Protein AF-A0A7K0IDZ0-F1 (afdb_monomer_lite)

pLDDT: mean 86.69, std 11.31, range [48.91, 97.19]

Sequence (170 aa):
MIIEALKAFLIGIVEGITEWLPISSTGHMILVDEFVKLQVSDEFLKLFLVVIQLGAIMAVLILYFHKLNPFSPKKTSVQKKSTWRLWGMVAIGCIPAAIIGLLFDDWVNEHFYNKVTVAAMLIVYGVAFIVLERRNRRRLREAEAALAAPRGRHARPPYGAVAAAAEAQR

Organism: NCBI:txid1335613

InterPro domains:
  IPR003824 Undecaprenyl-diphosphatase UppP [PF02673] (8-142)
  IPR003824 Undecaprenyl-diphosphatase UppP [PTHR30622] (3-140)

Structure (mmCIF, N/CA/C/O backbone):
data_AF-A0A7K0IDZ0-F1
#
_entry.id   AF-A0A7K0IDZ0-F1
#
loop_
_atom_site.group_PDB
_atom_site.id
_atom_site.type_symbol
_atom_site.label_atom_id
_atom_site.label_alt_id
_atom_site.label_comp_id
_atom_site.label_asym_id
_atom_site.label_entity_id
_atom_site.label_seq_id
_atom_site.pdbx_PDB_ins_code
_atom_site.Cartn_x
_atom_site.Cartn_y
_atom_site.Cartn_z
_atom_site.occupancy
_atom_site.B_iso_or_equiv
_atom_site.auth_seq_id
_atom_site.auth_comp_id
_atom_site.auth_asym_id
_atom_site.auth_atom_id
_atom_site.pdbx_PDB_model_num
ATOM 1 N N . MET A 1 1 ? -0.419 5.760 29.675 1.00 78.19 1 MET A N 1
ATOM 2 C CA . MET A 1 1 ? 0.554 6.171 28.634 1.00 78.19 1 MET A CA 1
ATOM 3 C C . MET A 1 1 ? 1.270 4.988 27.992 1.00 78.19 1 MET A C 1
ATOM 5 O O . MET A 1 1 ? 1.053 4.779 26.812 1.00 78.19 1 MET A O 1
ATOM 9 N N . ILE A 1 2 ? 2.057 4.182 28.720 1.00 91.56 2 ILE A N 1
ATOM 10 C CA . ILE A 1 2 ? 2.819 3.064 28.110 1.00 91.56 2 ILE A CA 1
ATOM 11 C C . ILE A 1 2 ? 1.905 2.017 27.451 1.00 91.56 2 ILE A C 1
ATOM 13 O O . ILE A 1 2 ? 2.167 1.600 26.331 1.00 91.56 2 ILE A O 1
ATOM 17 N N . ILE A 1 3 ? 0.802 1.638 28.105 1.00 92.19 3 ILE A N 1
ATOM 18 C CA . ILE A 1 3 ? -0.153 0.662 27.552 1.00 92.19 3 ILE A CA 1
ATOM 19 C C . ILE A 1 3 ? -0.773 1.170 26.243 1.00 92.19 3 ILE A C 1
ATOM 21 O O . ILE A 1 3 ? -0.798 0.440 25.261 1.00 92.19 3 ILE A O 1
ATOM 25 N N . GLU A 1 4 ? -1.212 2.430 26.195 1.00 91.81 4 GLU A N 1
ATOM 26 C CA . GLU A 1 4 ? -1.770 3.032 24.974 1.00 91.81 4 GLU A CA 1
ATOM 27 C C . GLU A 1 4 ? -0.727 3.123 23.851 1.00 91.81 4 GLU A C 1
ATOM 29 O O . GLU A 1 4 ? -1.043 2.844 22.699 1.00 91.81 4 GLU A O 1
ATOM 34 N N . ALA A 1 5 ? 0.536 3.416 24.177 1.00 93.19 5 ALA A N 1
ATOM 35 C CA . ALA A 1 5 ? 1.620 3.394 23.198 1.00 93.19 5 ALA A CA 1
ATOM 36 C C . ALA A 1 5 ? 1.863 1.983 22.634 1.00 93.19 5 ALA A C 1
ATOM 38 O O . ALA A 1 5 ? 2.072 1.834 21.433 1.00 93.19 5 ALA A O 1
ATOM 39 N N . LEU A 1 6 ? 1.785 0.941 23.469 1.00 95.50 6 LEU A N 1
ATOM 40 C CA . LEU A 1 6 ? 1.887 -0.451 23.019 1.00 95.50 6 LEU A CA 1
ATOM 41 C C . LEU A 1 6 ? 0.703 -0.857 22.133 1.00 95.50 6 LEU A C 1
ATOM 43 O O . LEU A 1 6 ? 0.911 -1.525 21.123 1.00 95.50 6 LEU A O 1
ATOM 47 N N . LYS A 1 7 ? -0.521 -0.425 22.468 1.00 94.94 7 LYS A N 1
ATOM 48 C CA . LYS A 1 7 ? -1.703 -0.629 21.616 1.00 94.94 7 LYS A CA 1
ATOM 49 C C . LYS A 1 7 ? -1.530 0.055 20.259 1.00 94.94 7 LYS A C 1
ATOM 51 O O . LYS A 1 7 ? -1.712 -0.589 19.233 1.00 94.94 7 LYS A O 1
ATOM 56 N N . ALA A 1 8 ? -1.118 1.323 20.249 1.00 94.94 8 ALA A N 1
ATOM 57 C CA . ALA A 1 8 ? -0.873 2.076 19.021 1.00 94.94 8 ALA A CA 1
ATOM 58 C C . ALA A 1 8 ? 0.242 1.444 18.172 1.00 94.94 8 ALA A C 1
ATOM 60 O O . ALA A 1 8 ? 0.113 1.347 16.954 1.00 94.94 8 ALA A O 1
ATOM 61 N N . PHE A 1 9 ? 1.309 0.956 18.810 1.00 95.50 9 PHE A N 1
ATOM 62 C CA . PHE A 1 9 ? 2.383 0.226 18.140 1.00 95.50 9 PHE A CA 1
ATOM 63 C C . PHE A 1 9 ? 1.888 -1.082 17.510 1.00 95.50 9 PHE A C 1
ATOM 65 O O . PHE A 1 9 ? 2.202 -1.359 16.355 1.00 95.50 9 PHE A O 1
ATOM 72 N N . LEU A 1 10 ? 1.077 -1.860 18.233 1.00 95.81 10 LEU A N 1
ATOM 73 C CA . LEU A 1 10 ? 0.471 -3.084 17.710 1.00 95.81 10 LEU A CA 1
ATOM 74 C C . LEU A 1 10 ? -0.444 -2.791 16.515 1.00 95.81 10 LEU A C 1
ATOM 76 O O . LEU A 1 10 ? -0.313 -3.450 15.488 1.00 95.81 10 LEU A O 1
ATOM 80 N N . ILE A 1 11 ? -1.313 -1.781 16.616 1.00 95.75 11 ILE A N 1
ATOM 81 C CA . ILE A 1 11 ? -2.182 -1.357 15.510 1.00 95.75 11 ILE A CA 1
ATOM 82 C C . ILE A 1 11 ? -1.337 -0.941 14.296 1.00 95.75 11 ILE A C 1
ATOM 84 O O . ILE A 1 11 ? -1.605 -1.383 13.182 1.00 95.75 11 ILE A O 1
ATOM 88 N N . GLY A 1 12 ? -0.256 -0.187 14.518 1.00 95.81 12 GLY A N 1
ATOM 89 C CA . GLY A 1 12 ? 0.692 0.188 13.468 1.00 95.81 12 GLY A CA 1
ATOM 90 C C . GLY A 1 12 ? 1.393 -1.004 12.805 1.00 95.81 12 GLY A C 1
ATOM 91 O O . GLY A 1 12 ? 1.594 -0.988 11.593 1.00 95.81 12 GLY A O 1
ATOM 92 N N . ILE A 1 13 ? 1.734 -2.060 13.557 1.00 95.94 13 ILE A N 1
ATOM 93 C CA . ILE A 1 13 ? 2.273 -3.303 12.978 1.00 95.94 13 ILE A CA 1
ATOM 94 C C . ILE A 1 13 ? 1.224 -3.991 12.109 1.00 95.94 13 ILE A C 1
ATOM 96 O O . ILE A 1 13 ? 1.546 -4.419 11.001 1.00 95.94 13 ILE A O 1
ATOM 100 N N . VAL A 1 14 ? -0.009 -4.125 12.604 1.00 96.00 14 VAL A N 1
ATOM 101 C CA . VAL A 1 14 ? -1.070 -4.795 11.845 1.00 96.00 14 VAL A CA 1
ATOM 102 C C . VAL A 1 14 ? -1.316 -4.050 10.539 1.00 96.00 14 VAL A C 1
ATOM 104 O O . VAL A 1 14 ? -1.307 -4.686 9.490 1.00 96.00 14 VAL A O 1
ATOM 107 N N . GLU A 1 15 ? -1.442 -2.725 10.574 1.00 95.75 15 GLU A N 1
ATOM 108 C CA . GLU A 1 15 ? -1.566 -1.904 9.368 1.00 95.75 15 GLU A CA 1
ATOM 109 C C . GLU A 1 15 ? -0.368 -2.104 8.431 1.00 95.75 15 GLU A C 1
ATOM 111 O O . GLU A 1 15 ? -0.523 -2.488 7.275 1.00 95.75 15 GLU A O 1
ATOM 116 N N . GLY A 1 16 ? 0.851 -1.947 8.955 1.00 94.88 16 GLY A N 1
ATOM 117 C CA . GLY A 1 16 ? 2.077 -2.066 8.173 1.00 94.88 16 GLY A CA 1
ATOM 118 C C . GLY A 1 16 ? 2.266 -3.431 7.507 1.00 94.88 16 GLY A C 1
ATOM 119 O O . GLY A 1 16 ? 2.912 -3.502 6.468 1.00 94.88 16 GLY A O 1
ATOM 120 N N . ILE A 1 17 ? 1.715 -4.513 8.063 1.00 94.75 17 ILE A N 1
ATOM 121 C CA . ILE A 1 17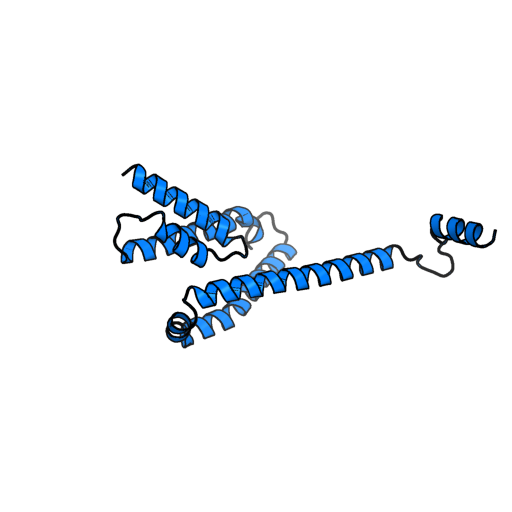 ? 1.729 -5.844 7.437 1.00 94.75 17 ILE A CA 1
ATOM 122 C C . ILE A 1 17 ? 0.570 -5.985 6.446 1.00 94.75 17 ILE A C 1
ATOM 124 O O . ILE A 1 17 ? 0.765 -6.434 5.316 1.00 94.75 17 ILE A O 1
ATOM 128 N N . THR A 1 18 ? -0.642 -5.637 6.870 1.00 94.38 18 THR A N 1
ATOM 129 C CA . THR A 1 18 ? -1.874 -5.929 6.125 1.00 94.38 18 THR A CA 1
ATOM 130 C C . THR A 1 18 ? -2.078 -5.025 4.913 1.00 94.38 18 THR A C 1
ATOM 132 O O . THR A 1 18 ? -2.738 -5.458 3.977 1.00 94.38 18 THR A O 1
ATOM 135 N N . GLU A 1 19 ? -1.468 -3.839 4.874 1.00 94.12 19 GLU A N 1
ATOM 136 C CA . GLU A 1 19 ? -1.555 -2.909 3.737 1.00 94.12 19 GLU A CA 1
ATOM 137 C C . GLU A 1 19 ? -0.844 -3.442 2.480 1.00 94.12 19 GLU A C 1
ATOM 139 O O . GLU A 1 19 ? -1.272 -3.209 1.351 1.00 94.12 19 GLU A O 1
ATOM 144 N N . TRP A 1 20 ? 0.233 -4.216 2.653 1.00 89.94 20 TRP A N 1
ATOM 145 C CA . TRP A 1 20 ? 0.999 -4.776 1.529 1.00 89.94 20 TRP A CA 1
ATOM 146 C C . TRP A 1 20 ? 0.548 -6.173 1.117 1.00 89.94 20 TRP A C 1
ATOM 148 O O . TRP A 1 20 ? 0.917 -6.651 0.039 1.00 89.94 20 TRP A O 1
ATOM 158 N N . LEU A 1 21 ? -0.228 -6.842 1.968 1.00 88.44 21 LEU A N 1
ATOM 159 C CA . LEU A 1 21 ? -0.824 -8.132 1.659 1.00 88.44 21 LEU A CA 1
ATOM 160 C C . LEU A 1 21 ? -2.241 -7.920 1.108 1.00 88.44 21 LEU A C 1
ATOM 162 O O . LEU A 1 21 ? -2.983 -7.079 1.603 1.00 88.44 21 LEU A O 1
ATOM 166 N N . PRO A 1 22 ? -2.686 -8.714 0.122 1.00 84.56 22 PRO A N 1
ATOM 167 C CA . PRO A 1 22 ? -4.029 -8.585 -0.437 1.00 84.56 22 PRO A CA 1
ATOM 168 C C . PRO A 1 22 ? -5.088 -9.230 0.482 1.00 84.56 22 PRO A C 1
ATOM 170 O O . PRO A 1 22 ? -5.797 -10.150 0.079 1.00 84.56 22 PRO A O 1
ATOM 173 N N . ILE A 1 23 ? -5.158 -8.774 1.737 1.00 85.44 23 ILE A N 1
ATOM 174 C CA . ILE A 1 23 ? -6.000 -9.320 2.816 1.00 85.44 23 ILE A CA 1
ATOM 175 C C . ILE A 1 23 ? -6.863 -8.252 3.514 1.00 85.44 23 ILE A C 1
ATOM 177 O O . ILE A 1 23 ? -7.509 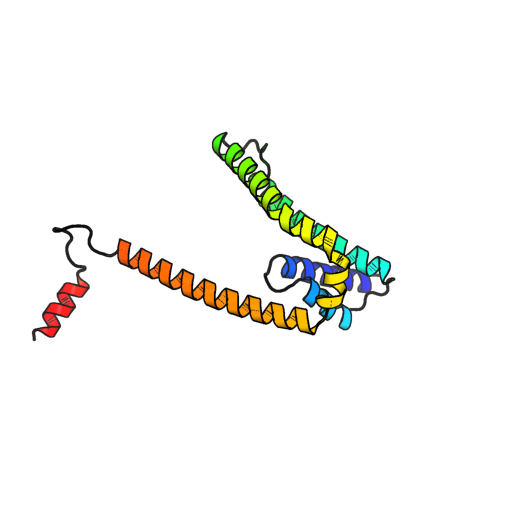-8.562 4.509 1.00 85.44 23 ILE A O 1
ATOM 181 N N . SER A 1 24 ? -6.915 -7.027 2.970 1.00 87.38 24 SER A N 1
ATOM 182 C CA . SER A 1 24 ? -7.656 -5.857 3.481 1.00 87.38 24 SER A CA 1
ATOM 183 C C . SER A 1 24 ? -7.196 -5.367 4.862 1.00 87.38 24 SER A C 1
ATOM 185 O O . SER A 1 24 ? -7.612 -5.894 5.896 1.00 87.38 24 SER A O 1
ATOM 187 N N . SER A 1 25 ? -6.396 -4.298 4.879 1.00 89.88 25 SER A N 1
ATOM 188 C CA . SER A 1 25 ? -6.006 -3.570 6.095 1.00 89.88 25 SER A CA 1
ATOM 189 C C . SER A 1 25 ? -7.219 -3.007 6.839 1.00 89.88 25 SER A C 1
ATOM 191 O O . SER A 1 25 ? -7.384 -3.263 8.030 1.00 89.88 25 SER A O 1
ATOM 193 N N . THR A 1 26 ? -8.161 -2.377 6.130 1.00 86.81 26 THR A N 1
ATOM 194 C CA . THR A 1 26 ? -9.403 -1.828 6.709 1.00 86.81 26 THR A CA 1
ATOM 195 C C . THR A 1 26 ? -10.211 -2.863 7.497 1.00 86.81 26 THR A C 1
ATOM 197 O O . THR A 1 26 ? -10.655 -2.586 8.611 1.00 86.81 26 THR A O 1
ATOM 200 N N . GLY A 1 27 ? -10.383 -4.077 6.958 1.00 84.62 27 GLY A N 1
ATOM 201 C CA . GLY A 1 27 ? -11.092 -5.150 7.658 1.00 84.62 27 GLY A CA 1
ATOM 202 C C . GLY A 1 27 ? -10.376 -5.584 8.940 1.00 84.62 27 GLY A C 1
ATOM 203 O O . GLY A 1 27 ? -11.016 -5.762 9.977 1.00 84.62 27 GLY A O 1
ATOM 204 N N . HIS A 1 28 ? -9.046 -5.693 8.894 1.00 88.94 28 HIS A N 1
ATOM 205 C CA . HIS A 1 28 ? -8.241 -6.012 10.072 1.00 88.94 28 HIS A CA 1
ATOM 206 C C . HIS A 1 28 ? -8.281 -4.892 11.113 1.00 88.94 28 HIS A C 1
ATOM 208 O O . HIS A 1 28 ? -8.361 -5.198 12.297 1.00 88.94 28 HIS A O 1
ATOM 214 N N . MET A 1 29 ? -8.294 -3.621 10.706 1.00 90.31 29 MET A N 1
ATOM 215 C CA . MET A 1 29 ? -8.404 -2.487 11.631 1.00 90.31 29 MET A CA 1
ATOM 216 C C . MET A 1 29 ? -9.735 -2.490 12.380 1.00 90.31 29 MET A C 1
ATOM 218 O O . MET A 1 29 ? -9.743 -2.312 13.595 1.00 90.31 29 MET A O 1
ATOM 222 N N . ILE A 1 30 ? -10.845 -2.783 11.691 1.00 84.62 30 ILE A N 1
ATOM 223 C CA . ILE A 1 30 ? -12.160 -2.938 12.330 1.00 84.62 30 ILE A CA 1
ATOM 224 C C . ILE A 1 30 ? -12.124 -4.073 13.360 1.00 84.62 30 ILE A C 1
ATOM 226 O O . ILE A 1 30 ? -12.615 -3.905 14.469 1.00 84.62 30 ILE A O 1
ATOM 230 N N . LEU A 1 31 ? -11.537 -5.225 13.018 1.00 85.31 31 LEU A N 1
ATOM 231 C CA . LEU A 1 31 ? -11.450 -6.366 13.934 1.00 85.31 31 LEU A CA 1
ATOM 232 C C . LEU A 1 31 ? -10.537 -6.088 15.129 1.00 85.31 31 LEU A C 1
ATOM 234 O O . LEU A 1 31 ? -10.905 -6.396 16.257 1.00 85.31 31 LEU A O 1
ATOM 238 N N . VAL A 1 32 ? -9.354 -5.518 14.898 1.00 90.62 32 VAL A N 1
ATOM 239 C CA . VAL A 1 32 ? -8.400 -5.188 15.963 1.00 90.62 32 VAL A CA 1
ATOM 240 C C . VAL A 1 32 ? -9.000 -4.170 16.919 1.00 90.62 32 VAL A C 1
ATOM 242 O O . VAL A 1 32 ? -8.846 -4.345 18.124 1.00 90.62 32 VAL A O 1
ATOM 245 N N . ASP A 1 33 ? -9.723 -3.169 16.417 1.00 88.00 33 ASP A N 1
ATOM 246 C CA . ASP A 1 33 ? -10.396 -2.190 17.265 1.00 88.00 33 ASP A CA 1
ATOM 247 C C . ASP A 1 33 ? -11.422 -2.846 18.207 1.00 88.00 33 ASP A C 1
ATOM 249 O O . ASP A 1 33 ? -11.517 -2.440 19.359 1.00 88.00 33 ASP A O 1
ATOM 253 N N . GLU A 1 34 ? -12.128 -3.915 17.807 1.00 87.12 34 GLU A N 1
ATOM 254 C CA . GLU A 1 34 ? -13.052 -4.647 18.703 1.00 87.12 34 GLU A CA 1
ATOM 255 C C . GLU A 1 34 ? -12.345 -5.257 19.931 1.00 87.12 34 GLU A C 1
ATOM 257 O O . GLU A 1 34 ? -12.945 -5.343 21.003 1.00 87.12 34 GLU A O 1
ATOM 262 N N . PHE A 1 35 ? -11.069 -5.646 19.812 1.00 89.75 35 PHE A N 1
ATOM 263 C CA . PHE A 1 35 ? -10.297 -6.270 20.900 1.00 89.75 35 PHE A CA 1
ATOM 264 C C . PHE A 1 35 ? -9.338 -5.304 21.609 1.00 89.75 35 PHE A C 1
ATOM 266 O O . PHE A 1 35 ? -9.052 -5.460 22.797 1.00 89.75 35 PHE A O 1
ATOM 273 N N . VAL A 1 36 ? -8.816 -4.315 20.887 1.00 91.06 36 VAL A N 1
ATOM 274 C CA . VAL A 1 36 ? -7.767 -3.393 21.328 1.00 91.06 36 VAL A CA 1
ATOM 275 C C . VAL A 1 36 ? -8.280 -1.963 21.199 1.00 91.06 36 VAL A C 1
ATOM 277 O O . VAL A 1 36 ? -7.902 -1.218 20.300 1.00 91.06 36 VAL A O 1
ATOM 280 N N . LYS A 1 37 ? -9.132 -1.562 22.146 1.00 90.19 37 LYS A N 1
ATOM 281 C CA . LYS A 1 37 ? -9.691 -0.206 22.192 1.00 90.19 37 LYS A CA 1
ATOM 282 C C . LYS A 1 37 ? -8.644 0.800 22.670 1.00 90.19 37 LYS A C 1
ATOM 284 O O . LYS A 1 37 ? -8.112 0.677 23.786 1.00 90.19 37 LYS A O 1
ATOM 289 N N . LEU A 1 38 ? -8.367 1.799 21.838 1.00 90.06 38 LEU A N 1
ATOM 290 C CA . LEU A 1 38 ? -7.625 2.997 22.229 1.00 90.06 38 LEU A CA 1
ATOM 291 C C . LEU A 1 38 ? -8.558 3.943 22.992 1.00 90.06 38 LEU A C 1
ATOM 293 O O . LEU A 1 38 ? -9.692 4.168 22.580 1.00 90.06 38 LEU A O 1
ATOM 297 N N . GLN A 1 39 ? -8.090 4.507 24.105 1.00 90.00 39 GLN A N 1
ATOM 298 C CA . GLN A 1 39 ? -8.878 5.471 24.888 1.00 90.00 39 GLN A CA 1
ATOM 299 C C . GLN A 1 39 ? -8.732 6.888 24.320 1.00 90.00 39 GLN A C 1
ATOM 301 O O . GLN A 1 39 ? -8.106 7.759 24.923 1.00 90.00 39 GLN A O 1
ATOM 306 N N . VAL A 1 40 ? -9.278 7.097 23.125 1.00 90.56 40 VAL A N 1
ATOM 307 C CA . VAL A 1 40 ? -9.204 8.344 22.350 1.00 90.56 40 VAL A CA 1
ATOM 308 C C . VAL A 1 40 ? -10.580 8.689 21.778 1.00 90.56 40 VAL A C 1
ATOM 310 O O . VAL A 1 40 ? -11.485 7.861 21.808 1.00 90.56 40 VAL A O 1
ATOM 313 N N . SER A 1 41 ? -10.759 9.909 21.269 1.00 93.81 41 SER A N 1
ATOM 314 C CA . SER A 1 41 ? -11.991 10.259 20.556 1.00 93.81 41 SER A CA 1
ATOM 315 C C . SER A 1 41 ? -12.083 9.525 19.216 1.00 93.81 41 SER A C 1
ATOM 317 O O . SER A 1 41 ? -11.063 9.240 18.585 1.00 93.81 41 SER A O 1
ATOM 319 N N . ASP A 1 42 ? -13.304 9.284 18.739 1.00 90.12 42 ASP A N 1
ATOM 320 C CA . ASP A 1 42 ? -13.540 8.641 17.438 1.00 90.12 42 ASP A CA 1
ATOM 321 C C . ASP A 1 42 ? -12.904 9.424 16.280 1.00 90.12 42 ASP A C 1
ATOM 323 O O . ASP A 1 42 ? -12.384 8.845 15.327 1.00 90.12 42 ASP A O 1
ATOM 327 N N . GLU A 1 43 ? -12.906 10.755 16.369 1.00 93.25 43 GLU A N 1
ATOM 328 C CA . GLU A 1 43 ? -12.250 11.639 15.400 1.00 93.25 43 GLU A CA 1
ATOM 329 C C . GLU A 1 43 ? -10.734 11.427 15.381 1.00 93.25 43 GLU A C 1
ATOM 331 O O . GLU A 1 43 ? -10.132 11.309 14.311 1.00 93.25 43 GLU A O 1
ATOM 336 N N . PHE A 1 44 ? -10.117 11.320 16.562 1.00 93.69 44 PHE A N 1
ATOM 337 C CA . PHE A 1 44 ? -8.691 11.047 16.671 1.00 93.69 44 PHE A CA 1
ATOM 338 C C . PHE A 1 44 ? -8.355 9.644 16.168 1.00 93.69 44 PHE A C 1
ATOM 340 O O . PHE A 1 44 ? -7.357 9.482 15.472 1.00 93.69 44 PHE A O 1
ATOM 347 N N . LEU A 1 45 ? -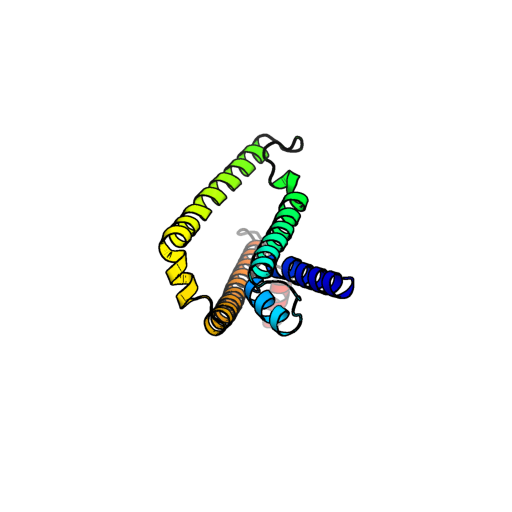9.184 8.640 16.469 1.00 91.88 45 LEU A N 1
ATOM 348 C CA . LEU A 1 45 ? -8.989 7.275 15.982 1.00 91.88 45 LEU A CA 1
ATOM 349 C C . LEU A 1 45 ? -9.028 7.220 14.449 1.00 91.88 45 LEU A C 1
ATOM 351 O O . LEU A 1 45 ? -8.127 6.651 13.838 1.00 91.88 45 LEU A O 1
ATOM 355 N N . LYS A 1 46 ? -10.018 7.864 13.818 1.00 90.75 46 LYS A N 1
ATOM 356 C CA . LYS A 1 46 ? -10.110 7.955 12.351 1.00 90.75 46 LYS A CA 1
ATOM 357 C C . LYS A 1 46 ? -8.870 8.611 11.747 1.00 90.75 46 LYS A C 1
ATOM 359 O O . LYS A 1 46 ? -8.297 8.076 10.802 1.00 90.75 46 LYS A O 1
ATOM 364 N N . LEU A 1 47 ? -8.422 9.733 12.316 1.00 94.56 47 LEU A N 1
ATOM 365 C CA . LEU A 1 47 ? -7.194 10.399 11.878 1.00 94.56 47 LEU A CA 1
ATOM 366 C C . LEU A 1 47 ? -5.968 9.494 12.059 1.00 94.56 47 LEU A C 1
ATOM 368 O O . LEU A 1 47 ? -5.144 9.387 11.155 1.00 94.56 47 LEU A O 1
ATOM 372 N N . PHE A 1 48 ? -5.854 8.831 13.209 1.00 94.19 48 PHE A N 1
ATOM 373 C CA . PHE A 1 48 ? -4.756 7.925 13.522 1.00 94.19 48 PHE A CA 1
ATOM 374 C C . PHE A 1 48 ? -4.647 6.795 12.494 1.00 94.19 48 PHE A C 1
ATOM 376 O O . PHE A 1 48 ? -3.553 6.578 11.976 1.00 94.19 48 PHE A O 1
ATOM 383 N N . LEU A 1 49 ? -5.764 6.146 12.143 1.00 93.19 49 LEU A N 1
ATOM 384 C CA . LEU A 1 49 ? -5.811 5.082 11.133 1.00 93.19 49 LEU A CA 1
ATOM 385 C C . LEU A 1 49 ? -5.338 5.565 9.749 1.00 93.19 49 LEU A C 1
ATOM 387 O O . LEU A 1 49 ? -4.581 4.871 9.074 1.00 93.19 49 LEU A O 1
ATOM 391 N N . VAL A 1 50 ? -5.701 6.787 9.351 1.00 93.50 50 VAL A N 1
ATOM 392 C CA . VAL A 1 50 ? -5.204 7.393 8.102 1.00 93.50 50 VAL A CA 1
ATOM 393 C C . VAL A 1 50 ? -3.702 7.700 8.185 1.00 93.50 50 VAL A C 1
ATOM 395 O O . VAL A 1 50 ? -2.959 7.486 7.229 1.00 93.50 50 VAL A O 1
ATOM 398 N N . VAL A 1 51 ? -3.210 8.176 9.331 1.00 96.00 51 VAL A N 1
ATOM 399 C CA . VAL A 1 51 ? -1.790 8.525 9.516 1.00 96.00 51 VAL A CA 1
ATOM 400 C C . VAL A 1 51 ? -0.883 7.292 9.475 1.00 96.00 51 VAL A C 1
ATOM 402 O O . VAL A 1 51 ? 0.190 7.343 8.871 1.00 96.00 51 VAL A O 1
ATOM 405 N N . ILE A 1 52 ? -1.287 6.172 10.076 1.00 95.31 52 ILE A N 1
ATOM 406 C CA . ILE A 1 52 ? -0.483 4.941 10.035 1.00 95.31 52 ILE A CA 1
ATOM 407 C C . ILE A 1 52 ? -0.406 4.341 8.619 1.00 95.31 52 ILE A C 1
ATOM 409 O O . ILE A 1 52 ? 0.659 3.849 8.241 1.00 95.31 52 ILE A O 1
ATOM 413 N N . GLN A 1 53 ? -1.452 4.492 7.796 1.00 95.56 53 GLN A N 1
ATOM 414 C CA . GLN A 1 53 ? -1.421 4.158 6.362 1.00 95.56 53 GLN A CA 1
ATOM 415 C C . GLN A 1 53 ? -0.389 4.991 5.597 1.00 95.56 53 GLN A C 1
ATOM 417 O O . GLN A 1 53 ? 0.388 4.455 4.804 1.00 95.56 53 GLN A O 1
ATOM 422 N N . LEU A 1 54 ? -0.301 6.298 5.875 1.00 96.25 54 LEU A N 1
ATOM 423 C CA . LEU A 1 54 ? 0.764 7.137 5.309 1.00 96.25 54 LEU A CA 1
ATOM 424 C C . LEU A 1 54 ? 2.155 6.619 5.704 1.00 96.25 54 LEU A C 1
ATOM 426 O O . LEU A 1 54 ? 3.078 6.651 4.888 1.00 96.25 54 LEU A O 1
ATOM 430 N N . GLY A 1 55 ? 2.299 6.100 6.927 1.00 95.50 55 GLY A N 1
ATOM 431 C CA . GLY A 1 55 ? 3.509 5.420 7.391 1.00 95.50 55 GLY A CA 1
ATOM 432 C C . GLY A 1 55 ? 3.855 4.187 6.553 1.00 95.50 55 GLY A C 1
ATOM 433 O O . GLY A 1 55 ? 5.008 4.035 6.139 1.00 95.50 55 GLY A O 1
ATOM 434 N N . ALA A 1 56 ? 2.863 3.351 6.231 1.00 94.75 56 ALA A N 1
ATOM 435 C CA . ALA A 1 56 ? 3.047 2.225 5.322 1.00 94.75 56 ALA A CA 1
ATOM 436 C C . ALA A 1 56 ? 3.523 2.718 3.946 1.00 94.75 56 ALA A C 1
ATOM 438 O O . ALA A 1 56 ? 4.594 2.305 3.494 1.00 94.75 56 ALA A O 1
ATOM 439 N N . ILE A 1 57 ? 2.806 3.653 3.307 1.00 94.75 57 ILE A N 1
ATOM 440 C CA . ILE A 1 57 ? 3.170 4.216 1.989 1.00 94.75 57 ILE A CA 1
ATOM 441 C C . ILE A 1 57 ? 4.609 4.751 1.998 1.00 94.75 57 ILE A C 1
ATOM 443 O O . ILE A 1 57 ? 5.388 4.486 1.074 1.00 94.75 57 ILE A O 1
ATOM 447 N N . MET A 1 58 ? 4.991 5.458 3.064 1.00 95.69 58 MET A N 1
ATOM 448 C CA . MET A 1 58 ? 6.342 5.984 3.238 1.00 95.69 58 MET A CA 1
ATOM 449 C C . MET A 1 58 ? 7.403 4.877 3.238 1.00 95.69 58 MET A C 1
ATOM 451 O O . MET A 1 58 ? 8.464 5.054 2.638 1.00 95.69 58 MET A O 1
ATOM 455 N N . ALA A 1 59 ? 7.121 3.714 3.834 1.00 95.12 59 ALA A N 1
ATOM 456 C CA . ALA A 1 59 ? 8.039 2.576 3.818 1.00 95.12 59 ALA A CA 1
ATOM 457 C C . ALA A 1 59 ? 8.371 2.131 2.382 1.00 95.12 59 ALA A C 1
ATOM 459 O O . ALA A 1 59 ? 9.537 1.887 2.067 1.00 95.12 59 ALA A O 1
ATOM 460 N N . VAL A 1 60 ? 7.385 2.107 1.477 1.00 93.94 60 VAL A N 1
ATOM 461 C CA . VAL A 1 60 ? 7.608 1.785 0.057 1.00 93.94 60 VAL A CA 1
ATOM 462 C C . VAL A 1 60 ? 8.342 2.895 -0.683 1.00 93.94 60 VAL A C 1
ATOM 464 O O . VAL A 1 60 ? 9.237 2.596 -1.479 1.00 93.94 60 VAL A O 1
ATOM 467 N N . LEU A 1 61 ? 8.029 4.162 -0.405 1.00 94.12 61 LEU A N 1
ATOM 468 C CA . LEU A 1 61 ? 8.757 5.289 -0.992 1.00 94.12 61 LEU A CA 1
ATOM 469 C C . LEU A 1 61 ? 10.237 5.268 -0.610 1.00 94.12 61 LEU A C 1
ATOM 471 O O . LEU A 1 61 ? 11.076 5.523 -1.469 1.00 94.12 61 LEU A O 1
ATOM 475 N N . ILE A 1 62 ? 10.565 4.923 0.638 1.00 95.38 62 ILE A N 1
ATOM 476 C CA . ILE A 1 62 ? 11.946 4.797 1.116 1.00 95.38 62 ILE A CA 1
ATOM 477 C C . ILE A 1 62 ? 12.612 3.556 0.506 1.00 95.38 62 ILE A C 1
ATOM 479 O O . ILE A 1 62 ? 13.677 3.669 -0.106 1.00 95.38 62 ILE A O 1
ATOM 483 N N . LEU A 1 63 ? 11.975 2.384 0.606 1.00 95.12 63 LEU A N 1
ATOM 484 C CA . LEU A 1 63 ? 12.519 1.110 0.120 1.00 95.12 63 LEU A CA 1
ATOM 485 C C . LEU A 1 63 ? 12.809 1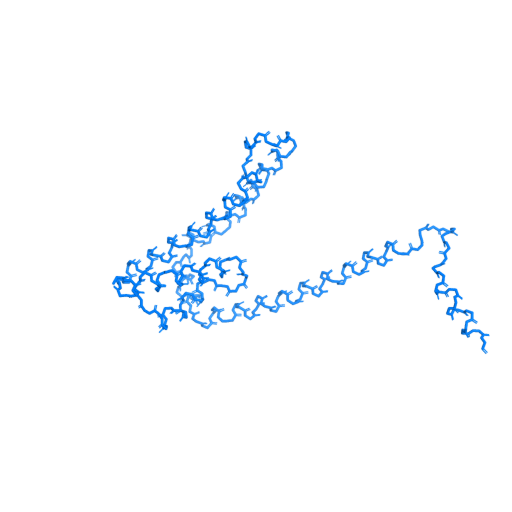.144 -1.387 1.00 95.12 63 LEU A C 1
ATOM 487 O O . LEU A 1 63 ? 13.843 0.660 -1.849 1.00 95.12 63 LEU A O 1
ATOM 491 N N . TYR A 1 64 ? 11.914 1.756 -2.162 1.00 93.38 64 TYR A N 1
ATOM 492 C CA . TYR A 1 64 ? 12.026 1.865 -3.613 1.00 93.38 64 TYR A CA 1
ATOM 493 C C . TYR A 1 64 ? 12.416 3.265 -4.084 1.00 93.38 64 TYR A C 1
ATOM 495 O O . TYR A 1 64 ? 12.265 3.557 -5.274 1.00 93.38 64 TYR A O 1
ATOM 503 N N . PHE A 1 65 ? 12.984 4.108 -3.215 1.00 93.19 65 PHE A N 1
ATOM 504 C CA . PHE A 1 65 ? 13.291 5.510 -3.518 1.00 93.19 65 PHE A CA 1
ATOM 505 C C . PHE A 1 65 ? 14.056 5.662 -4.831 1.00 93.19 65 PHE A C 1
ATOM 507 O O . PHE A 1 65 ? 13.628 6.364 -5.743 1.00 93.19 65 PHE A O 1
ATOM 514 N N . HIS A 1 66 ? 15.156 4.923 -4.994 1.00 90.94 66 HIS A N 1
ATOM 515 C CA . HIS A 1 66 ? 15.935 4.958 -6.230 1.00 90.94 66 HIS A CA 1
ATOM 516 C C . HIS A 1 66 ? 15.171 4.421 -7.443 1.00 90.94 66 HIS A C 1
ATOM 518 O O . HIS A 1 66 ? 15.373 4.915 -8.547 1.00 90.94 66 HIS A O 1
ATOM 524 N N . LYS A 1 67 ? 14.296 3.424 -7.275 1.00 90.12 67 LYS A N 1
ATOM 525 C CA . LYS A 1 67 ? 13.520 2.832 -8.374 1.00 90.12 67 LYS A CA 1
ATOM 526 C C . LYS A 1 67 ? 12.390 3.757 -8.827 1.00 90.12 67 LYS A C 1
ATOM 528 O O . LYS A 1 67 ? 12.149 3.835 -10.029 1.00 90.12 67 LYS A O 1
ATOM 533 N N . LEU A 1 68 ? 11.772 4.497 -7.915 1.00 92.25 68 LEU A N 1
ATOM 534 C CA . LEU A 1 68 ? 10.672 5.418 -8.203 1.00 92.25 68 LEU A CA 1
ATOM 535 C C . LEU A 1 68 ? 11.154 6.826 -8.578 1.00 92.25 68 LEU A C 1
ATOM 537 O O . LEU A 1 68 ? 10.480 7.507 -9.346 1.00 92.25 68 LEU A O 1
ATOM 541 N N . ASN A 1 69 ? 12.338 7.242 -8.121 1.00 93.12 69 ASN A N 1
ATOM 542 C CA . ASN A 1 69 ? 12.891 8.566 -8.397 1.00 93.12 69 ASN A CA 1
ATOM 543 C C . ASN A 1 69 ? 13.446 8.665 -9.839 1.00 93.12 69 ASN A C 1
ATOM 545 O O . ASN A 1 69 ? 14.457 8.021 -10.159 1.00 93.12 69 ASN A O 1
ATOM 549 N N . PRO A 1 70 ? 12.844 9.483 -10.725 1.00 89.19 70 PRO A N 1
ATOM 550 C CA . PRO A 1 70 ? 13.328 9.669 -12.094 1.00 89.19 70 PRO A CA 1
ATOM 551 C C . PRO A 1 70 ? 14.646 10.457 -12.164 1.00 89.19 70 PRO A C 1
ATOM 553 O O . PRO A 1 70 ? 15.367 10.360 -13.156 1.00 89.19 70 PRO A O 1
ATOM 556 N N . PHE A 1 71 ? 15.003 11.187 -11.108 1.00 89.81 71 PHE A N 1
ATOM 557 C CA . PHE A 1 71 ? 16.226 11.984 -11.010 1.00 89.81 71 PHE A CA 1
ATOM 558 C C . PHE A 1 71 ? 17.377 11.245 -10.331 1.00 89.81 71 PHE A C 1
ATOM 560 O O . PHE A 1 71 ? 18.438 11.827 -10.120 1.00 89.81 71 PHE A O 1
ATOM 567 N N . SER A 1 72 ? 17.205 9.963 -9.994 1.00 90.75 72 SER A N 1
ATOM 568 C CA . SER A 1 72 ? 18.269 9.219 -9.329 1.00 90.75 72 SER A CA 1
ATOM 569 C C . SER A 1 72 ? 19.557 9.227 -10.177 1.00 90.75 72 SER A C 1
ATOM 571 O O . SER A 1 72 ? 19.514 8.861 -11.358 1.00 90.75 72 SER A O 1
ATOM 573 N N . PRO A 1 73 ? 20.714 9.594 -9.587 1.00 85.62 73 PRO A N 1
ATOM 574 C CA . PRO A 1 73 ? 21.984 9.681 -10.315 1.00 85.62 73 PRO A CA 1
ATOM 575 C C . PRO A 1 73 ? 22.466 8.314 -10.818 1.00 85.62 73 PRO A C 1
ATOM 577 O O . PRO A 1 73 ? 23.245 8.238 -11.758 1.00 85.62 73 PRO A O 1
ATOM 580 N N . LYS A 1 74 ? 21.948 7.225 -10.238 1.00 89.06 74 LYS A N 1
ATOM 581 C CA . LYS A 1 74 ? 22.264 5.840 -10.602 1.00 89.06 74 LYS A CA 1
ATOM 582 C C . LYS A 1 74 ? 21.524 5.353 -11.861 1.00 89.06 74 LYS A C 1
ATOM 584 O O . LYS A 1 74 ? 21.697 4.201 -12.242 1.00 89.06 74 LYS A O 1
ATOM 589 N N . LYS A 1 75 ? 20.668 6.181 -12.483 1.00 90.94 75 LYS A N 1
ATOM 590 C CA . LYS A 1 75 ? 19.847 5.784 -13.641 1.00 90.94 75 LYS A CA 1
ATOM 591 C C . LYS A 1 75 ? 20.409 6.254 -14.976 1.00 90.94 75 LYS A C 1
ATOM 593 O O . LYS A 1 75 ? 20.700 7.435 -15.157 1.00 90.94 75 LYS A O 1
ATOM 598 N N . THR A 1 76 ? 20.401 5.353 -15.954 1.00 92.44 76 THR A N 1
ATOM 599 C CA . THR A 1 76 ? 20.627 5.676 -17.369 1.00 92.44 76 THR A CA 1
ATOM 600 C C . THR A 1 76 ? 19.444 6.443 -17.967 1.00 92.44 76 THR A C 1
ATOM 602 O O . THR A 1 76 ? 18.320 6.376 -17.460 1.00 92.44 76 THR A O 1
ATOM 605 N N . SER A 1 77 ? 19.649 7.134 -19.092 1.00 89.81 77 SER A N 1
ATOM 606 C CA . SER A 1 77 ? 18.586 7.873 -19.799 1.00 89.81 77 SER A CA 1
ATOM 607 C C . SER A 1 77 ? 17.374 6.996 -20.142 1.00 89.81 77 SER A C 1
ATOM 609 O O . SER A 1 77 ? 16.228 7.429 -20.011 1.00 89.81 77 SER A O 1
ATOM 611 N N . VAL A 1 78 ? 17.612 5.727 -20.496 1.00 92.25 78 VAL A N 1
ATOM 612 C CA . VAL A 1 78 ? 16.552 4.740 -20.762 1.00 92.25 78 VAL A CA 1
ATOM 613 C C . VAL A 1 78 ? 15.754 4.426 -19.491 1.00 92.25 78 VAL A C 1
ATOM 615 O O . VAL A 1 78 ? 14.522 4.434 -19.513 1.00 92.25 78 VAL A O 1
ATOM 618 N N . GLN A 1 79 ? 16.431 4.209 -18.360 1.00 92.00 79 GLN A N 1
ATOM 619 C CA . GLN A 1 79 ? 15.775 3.943 -17.076 1.00 92.00 79 GLN A CA 1
ATOM 620 C C . GLN A 1 79 ? 14.964 5.148 -16.585 1.00 92.00 79 GLN A C 1
ATOM 622 O O . GLN A 1 79 ? 13.861 4.971 -16.065 1.00 92.00 79 GLN A O 1
ATOM 627 N N . LYS A 1 80 ? 15.459 6.376 -16.787 1.00 92.25 80 LYS A N 1
ATOM 628 C CA . LYS A 1 80 ? 14.718 7.605 -16.460 1.00 92.25 80 LYS A CA 1
ATOM 629 C C . LYS A 1 80 ? 13.434 7.716 -17.284 1.00 92.25 80 LYS A C 1
ATOM 631 O O . LYS A 1 80 ? 12.368 7.912 -16.708 1.00 92.25 80 LYS A O 1
ATOM 636 N N . LYS A 1 81 ? 13.501 7.481 -18.602 1.00 93.00 81 LYS A N 1
ATOM 637 C CA . LYS A 1 81 ? 12.317 7.464 -19.484 1.00 93.00 81 LYS A CA 1
ATOM 638 C C . LYS A 1 81 ? 11.296 6.401 -19.062 1.00 93.00 81 LYS A C 1
ATOM 640 O O . LYS A 1 81 ? 10.103 6.681 -19.025 1.00 93.00 81 LYS A O 1
ATOM 645 N N . SER A 1 82 ? 11.759 5.203 -18.698 1.00 93.81 82 SER A N 1
ATOM 646 C CA . SER A 1 82 ? 10.892 4.138 -18.173 1.00 93.81 82 SER A CA 1
ATOM 647 C C . SER A 1 82 ? 10.207 4.543 -16.861 1.00 93.81 82 SER A C 1
ATOM 649 O O . SER A 1 82 ? 9.020 4.294 -16.674 1.00 93.81 82 SER A O 1
ATOM 651 N N . THR A 1 83 ? 10.924 5.252 -15.985 1.00 93.50 83 THR A N 1
ATOM 652 C CA . THR A 1 83 ? 10.376 5.756 -14.713 1.00 93.50 83 THR A CA 1
ATOM 653 C C . THR A 1 83 ? 9.276 6.787 -14.952 1.00 93.50 83 THR A C 1
ATOM 655 O O . THR A 1 83 ? 8.214 6.693 -14.351 1.00 93.50 83 THR A O 1
ATOM 658 N N . TRP A 1 84 ? 9.483 7.729 -15.876 1.00 95.25 84 TRP A N 1
ATOM 659 C CA . TRP A 1 84 ? 8.445 8.687 -16.269 1.00 95.25 84 TRP A CA 1
ATOM 660 C C . TRP A 1 84 ? 7.225 8.014 -16.891 1.00 95.25 84 TRP A C 1
ATOM 662 O O . TRP A 1 84 ? 6.095 8.384 -16.586 1.00 95.25 84 TRP A O 1
ATOM 672 N N . ARG A 1 85 ? 7.441 6.984 -17.717 1.00 95.56 85 ARG A N 1
ATOM 673 C CA . ARG A 1 85 ? 6.346 6.180 -18.266 1.00 95.56 85 ARG A CA 1
ATOM 674 C C . ARG A 1 85 ? 5.550 5.487 -17.159 1.00 95.56 85 ARG A C 1
ATOM 676 O O . ARG A 1 85 ? 4.327 5.482 -17.237 1.00 95.56 85 ARG A O 1
ATOM 683 N N . LEU A 1 86 ? 6.222 4.939 -16.144 1.00 95.00 86 LEU A N 1
ATOM 684 C CA . LEU A 1 86 ? 5.569 4.346 -14.975 1.00 95.00 86 LEU A CA 1
ATOM 685 C C . LEU A 1 86 ? 4.690 5.376 -14.260 1.00 95.00 86 LEU A C 1
ATOM 687 O O . LEU A 1 86 ? 3.517 5.101 -14.049 1.00 95.00 86 LEU A O 1
ATOM 691 N N . TRP A 1 87 ? 5.210 6.570 -13.963 1.00 95.75 87 TRP A N 1
ATOM 692 C CA . TRP A 1 87 ? 4.419 7.636 -13.333 1.00 95.75 87 TRP A CA 1
ATOM 693 C C . TRP A 1 87 ? 3.225 8.072 -14.188 1.00 95.75 87 TRP A C 1
ATOM 695 O O . TRP A 1 87 ? 2.133 8.243 -13.657 1.00 95.75 87 TRP A O 1
ATOM 705 N N . GLY A 1 88 ? 3.398 8.178 -15.509 1.00 96.75 88 GLY A N 1
ATOM 706 C CA . GLY A 1 88 ? 2.292 8.465 -16.425 1.00 96.75 88 GLY A CA 1
ATOM 707 C C . GLY A 1 88 ? 1.219 7.371 -16.418 1.00 96.75 88 GLY A C 1
ATOM 708 O O . GLY A 1 88 ? 0.033 7.676 -16.372 1.00 96.75 88 GLY A O 1
ATOM 709 N N . MET A 1 89 ? 1.620 6.096 -16.406 1.00 96.56 89 MET A N 1
ATOM 710 C CA . MET A 1 89 ? 0.688 4.965 -16.304 1.00 96.56 89 MET A CA 1
ATOM 711 C C . MET A 1 89 ? -0.050 4.939 -14.967 1.00 96.56 89 MET A C 1
ATOM 713 O O . MET A 1 89 ? -1.248 4.678 -14.955 1.00 96.56 89 MET A O 1
ATOM 717 N N . VAL A 1 90 ? 0.643 5.229 -13.862 1.00 95.19 90 VAL A N 1
ATOM 718 C CA . VAL A 1 90 ? 0.027 5.339 -12.532 1.00 95.19 90 VAL A CA 1
ATOM 719 C C . VAL A 1 90 ? -0.994 6.472 -12.523 1.00 95.19 90 VAL A C 1
ATOM 721 O O . VAL A 1 90 ? -2.139 6.234 -12.162 1.00 95.19 90 VAL A O 1
ATOM 724 N N . ALA A 1 91 ? -0.628 7.663 -13.005 1.00 95.94 91 ALA A N 1
ATOM 725 C CA . ALA A 1 91 ? -1.539 8.802 -13.073 1.00 95.94 91 ALA A CA 1
ATOM 726 C C . ALA A 1 91 ? -2.800 8.480 -13.889 1.00 95.94 91 ALA A C 1
ATOM 728 O O . ALA A 1 91 ? -3.906 8.721 -13.419 1.00 95.94 91 ALA A O 1
ATOM 729 N N . ILE A 1 92 ? -2.646 7.865 -15.068 1.00 97.19 92 ILE A N 1
ATOM 730 C CA . ILE A 1 92 ? -3.782 7.430 -15.896 1.00 97.19 92 ILE A CA 1
ATOM 731 C C . ILE A 1 92 ? -4.622 6.372 -15.169 1.00 97.19 92 ILE A C 1
ATOM 733 O O . ILE A 1 92 ? -5.848 6.440 -15.199 1.00 97.19 92 ILE A O 1
ATOM 737 N N . GLY A 1 93 ? -3.980 5.417 -14.492 1.00 95.94 93 GLY A N 1
ATOM 738 C CA . GLY A 1 93 ? -4.656 4.386 -13.704 1.00 95.94 93 GLY A CA 1
ATOM 739 C C . GLY A 1 93 ? -5.441 4.940 -12.511 1.00 95.94 93 GLY A C 1
ATOM 740 O O . GLY A 1 93 ? -6.467 4.373 -12.148 1.00 95.94 93 GLY A O 1
ATOM 741 N N . CYS A 1 94 ? -5.008 6.065 -11.938 1.00 96.31 94 CYS A N 1
ATOM 742 C CA . CYS A 1 94 ? -5.712 6.744 -10.853 1.00 96.31 94 CYS A CA 1
ATOM 743 C C . CYS A 1 94 ? -6.955 7.510 -11.326 1.00 96.31 94 CYS A C 1
ATOM 745 O O . CYS A 1 94 ? -7.840 7.744 -10.510 1.00 96.31 94 CYS A O 1
ATOM 747 N N . ILE A 1 95 ? -7.062 7.886 -12.609 1.00 96.19 95 ILE A N 1
ATOM 748 C CA . ILE A 1 95 ? -8.179 8.710 -13.108 1.00 96.19 95 ILE A CA 1
ATOM 749 C C . ILE A 1 95 ? -9.543 8.037 -12.880 1.00 96.19 95 ILE 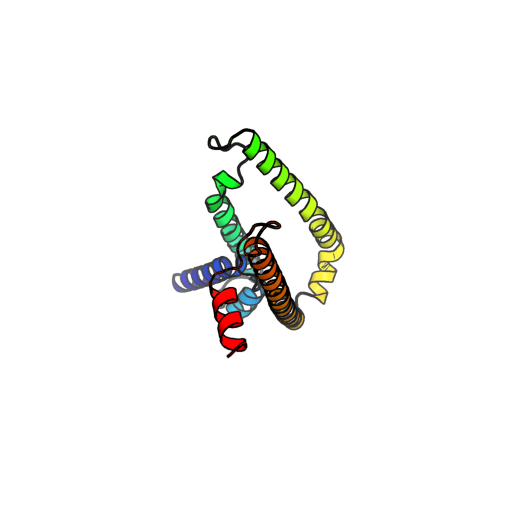A C 1
ATOM 751 O O . ILE A 1 95 ? -10.395 8.675 -12.267 1.00 96.19 95 ILE A O 1
ATOM 755 N N . PRO A 1 96 ? -9.791 6.774 -13.289 1.00 94.25 96 PRO A N 1
ATOM 756 C CA . PRO A 1 96 ? -11.088 6.139 -13.051 1.00 94.25 96 PRO A CA 1
ATOM 757 C C . PRO A 1 96 ? -11.421 6.021 -11.562 1.00 94.25 96 PRO A C 1
ATOM 759 O O . PRO A 1 96 ? -12.555 6.275 -11.170 1.00 94.25 96 PRO A O 1
ATOM 762 N N . ALA A 1 97 ? -10.429 5.685 -10.732 1.00 91.56 97 ALA A N 1
ATOM 763 C CA . ALA A 1 97 ? -10.608 5.580 -9.287 1.00 91.56 97 ALA A CA 1
ATOM 764 C C . ALA A 1 97 ? -10.946 6.939 -8.657 1.00 91.56 97 ALA A C 1
ATOM 766 O O . ALA A 1 97 ? -11.860 7.015 -7.846 1.00 91.56 97 ALA A O 1
ATOM 767 N N . ALA A 1 98 ? -10.269 8.013 -9.071 1.00 93.38 98 ALA A N 1
ATOM 768 C CA . ALA A 1 98 ? -10.550 9.367 -8.607 1.00 93.38 98 ALA A CA 1
ATOM 769 C C . ALA A 1 98 ? -11.930 9.855 -9.066 1.00 93.38 98 ALA A C 1
ATOM 771 O O . ALA A 1 98 ? -12.642 10.464 -8.281 1.00 93.38 98 ALA A O 1
ATOM 772 N N . ILE A 1 99 ? -12.334 9.562 -10.307 1.00 94.75 99 ILE A N 1
ATOM 773 C CA . ILE A 1 99 ? -13.673 9.904 -10.810 1.00 94.75 99 ILE A CA 1
ATOM 774 C C . ILE A 1 99 ? -14.745 9.188 -9.986 1.00 94.75 99 ILE A C 1
ATOM 776 O O . ILE A 1 99 ? -15.687 9.828 -9.531 1.00 94.75 99 ILE A O 1
ATOM 780 N N . ILE A 1 100 ? -14.600 7.875 -9.783 1.00 92.75 100 ILE A N 1
ATOM 781 C CA . ILE A 1 100 ? -15.572 7.093 -9.012 1.00 92.75 100 ILE A CA 1
ATOM 782 C C . ILE A 1 100 ? -15.596 7.562 -7.557 1.00 92.75 100 ILE A C 1
ATOM 784 O O . ILE A 1 100 ? -16.674 7.795 -7.027 1.00 92.75 100 ILE A O 1
ATOM 788 N N . GLY A 1 101 ? -14.428 7.756 -6.942 1.00 89.69 101 GLY A N 1
ATOM 789 C CA . GLY A 1 101 ? -14.318 8.253 -5.574 1.00 89.69 101 GLY A CA 1
ATOM 790 C C . GLY A 1 101 ? -14.991 9.613 -5.415 1.00 89.69 101 GLY A C 1
ATOM 791 O O . GLY A 1 101 ? -15.890 9.752 -4.608 1.00 89.69 101 GLY A O 1
ATOM 792 N N . LEU A 1 102 ? -14.649 10.604 -6.239 1.00 92.25 102 LEU A N 1
ATOM 793 C CA . LEU A 1 102 ? -15.204 11.955 -6.101 1.00 92.25 102 LEU A CA 1
ATOM 794 C C . LEU A 1 102 ? -16.710 12.044 -6.393 1.00 92.25 102 LEU A C 1
ATOM 796 O O . LEU A 1 102 ? -17.370 12.924 -5.849 1.00 92.25 102 LEU A O 1
ATOM 800 N N . LEU A 1 103 ? -17.249 11.186 -7.266 1.00 93.75 103 LEU A N 1
ATOM 801 C CA . LEU A 1 103 ? -18.667 11.227 -7.649 1.00 93.75 103 LEU A CA 1
ATOM 802 C C . LEU A 1 103 ? -19.565 10.319 -6.801 1.00 93.75 103 LEU A C 1
ATOM 804 O O . LEU A 1 103 ? -20.761 10.587 -6.712 1.00 93.75 103 LEU A O 1
ATOM 808 N N . PHE A 1 104 ? -19.024 9.244 -6.224 1.00 92.44 104 PHE A N 1
ATOM 809 C CA . PHE A 1 104 ? -19.810 8.193 -5.574 1.00 92.44 104 PHE A CA 1
ATOM 810 C C . PHE A 1 104 ? -19.333 7.844 -4.157 1.00 92.44 104 PHE A C 1
ATOM 812 O O . PHE A 1 104 ? -19.775 6.819 -3.645 1.00 92.44 104 PHE A O 1
ATOM 819 N N . ASP A 1 105 ? -18.472 8.647 -3.514 1.00 86.25 105 ASP A N 1
ATOM 820 C CA . ASP A 1 105 ? -17.933 8.341 -2.173 1.00 86.25 105 ASP A CA 1
ATOM 821 C C . ASP A 1 105 ? -19.038 7.994 -1.164 1.00 86.25 105 ASP A C 1
ATOM 823 O O . ASP A 1 105 ? -19.039 6.904 -0.594 1.00 86.25 105 ASP A O 1
ATOM 827 N N . ASP A 1 106 ? -20.035 8.872 -1.016 1.00 88.56 106 ASP A N 1
ATOM 828 C CA . ASP A 1 106 ? -21.136 8.689 -0.063 1.00 88.56 106 ASP A CA 1
ATOM 829 C C . ASP A 1 106 ? -21.927 7.404 -0.342 1.00 88.56 106 ASP A C 1
ATOM 831 O O . ASP A 1 106 ? -22.178 6.602 0.558 1.00 88.56 106 ASP A O 1
ATOM 835 N N . TRP A 1 107 ? -22.263 7.166 -1.614 1.00 90.06 107 TRP A N 1
ATOM 836 C CA . TRP A 1 107 ? -23.020 5.985 -2.027 1.00 90.06 107 TRP A CA 1
ATOM 837 C C . TRP A 1 107 ? -22.228 4.692 -1.799 1.00 90.06 107 TRP A C 1
ATOM 839 O O . TRP A 1 107 ? -22.782 3.694 -1.329 1.00 90.06 107 TRP A O 1
ATOM 849 N N . VAL A 1 108 ? -20.925 4.712 -2.103 1.00 84.69 108 VAL A N 1
ATOM 850 C CA . VAL A 1 108 ? -20.028 3.571 -1.902 1.00 84.69 108 VAL A CA 1
ATOM 851 C C . VAL A 1 108 ? -19.871 3.272 -0.416 1.00 84.69 108 VAL A C 1
ATOM 853 O O . VAL A 1 108 ? -19.960 2.107 -0.024 1.00 84.69 108 VAL A O 1
ATOM 856 N N . ASN A 1 109 ? -19.682 4.298 0.411 1.00 81.12 109 ASN A N 1
ATOM 857 C CA . ASN A 1 109 ? -19.555 4.139 1.854 1.00 81.12 109 ASN A CA 1
ATOM 858 C C . ASN A 1 109 ? -20.839 3.561 2.463 1.00 81.12 109 ASN A C 1
ATOM 860 O O . ASN A 1 109 ? -20.773 2.618 3.248 1.00 81.12 109 ASN A O 1
ATOM 864 N N . GLU A 1 110 ? -22.010 4.037 2.040 1.00 86.88 110 GLU A N 1
ATOM 865 C CA . GLU A 1 110 ? -23.296 3.534 2.531 1.00 86.88 110 GLU A CA 1
ATOM 866 C C . GLU A 1 110 ? -23.544 2.059 2.160 1.00 86.88 110 GLU A C 1
ATOM 868 O O . GLU A 1 110 ? -24.000 1.272 2.993 1.00 86.88 110 GLU A O 1
ATOM 873 N N . HIS A 1 111 ? -23.210 1.646 0.933 1.00 84.56 111 HIS A N 1
ATOM 874 C CA . HIS A 1 111 ? -23.563 0.311 0.429 1.00 84.56 111 HIS A CA 1
ATOM 875 C C . HIS A 1 111 ? -22.467 -0.742 0.639 1.00 84.56 111 HIS A C 1
ATOM 877 O O . HIS A 1 111 ? -22.768 -1.924 0.841 1.00 84.56 111 HIS A O 1
ATOM 883 N N . PHE A 1 112 ? -21.190 -0.351 0.595 1.00 79.62 112 PHE A N 1
ATOM 884 C CA . PHE A 1 112 ? -20.066 -1.290 0.606 1.00 79.62 112 PHE A CA 1
ATOM 885 C C . PHE A 1 112 ? -19.246 -1.279 1.897 1.00 79.62 112 PHE A C 1
ATOM 887 O O . PHE A 1 112 ? -18.553 -2.266 2.156 1.00 79.62 112 PHE A O 1
ATOM 894 N N . TYR A 1 113 ? -19.352 -0.252 2.747 1.00 74.88 113 TYR A N 1
ATOM 895 C CA . TYR A 1 113 ? -18.599 -0.181 4.006 1.00 74.88 113 TYR A CA 1
ATOM 896 C C . TYR A 1 113 ? -19.284 -0.954 5.148 1.00 74.88 113 TYR A C 1
ATOM 898 O O . TYR A 1 113 ? -19.578 -0.431 6.220 1.00 74.88 113 TYR A O 1
ATOM 906 N N . ASN A 1 114 ? -19.558 -2.240 4.921 1.00 80.00 114 ASN A N 1
ATOM 907 C CA . ASN A 1 114 ? -20.138 -3.128 5.926 1.00 80.00 114 ASN A CA 1
ATOM 908 C C . ASN A 1 114 ? -19.399 -4.473 6.000 1.00 80.00 114 ASN A C 1
ATOM 910 O O . ASN A 1 114 ? -18.769 -4.927 5.041 1.00 80.00 114 ASN A O 1
ATOM 914 N N . LYS A 1 115 ? -19.495 -5.131 7.163 1.00 79.38 115 LYS A N 1
ATOM 915 C CA . LYS A 1 115 ? -18.758 -6.369 7.475 1.00 79.38 115 LYS A CA 1
ATOM 916 C C . LYS A 1 115 ? -19.051 -7.498 6.467 1.00 79.38 115 LYS A C 1
ATOM 918 O O . LYS A 1 115 ? -18.151 -8.270 6.145 1.00 79.38 115 LYS A O 1
ATOM 923 N N . VAL A 1 116 ? -20.280 -7.577 5.943 1.00 84.81 116 VAL A N 1
ATOM 924 C CA . VAL A 1 116 ? -20.702 -8.621 4.991 1.00 84.81 116 VAL A CA 1
ATOM 925 C C . VAL A 1 116 ? -20.062 -8.405 3.624 1.00 84.81 116 VAL A C 1
ATOM 927 O O . VAL A 1 116 ? -19.479 -9.339 3.076 1.00 84.81 116 VAL A O 1
ATOM 930 N N . THR A 1 117 ? -20.106 -7.180 3.098 1.00 84.06 117 THR A N 1
ATOM 931 C CA . THR A 1 117 ? -19.459 -6.828 1.830 1.00 84.06 117 THR A CA 1
ATOM 932 C C . THR A 1 117 ? -17.955 -7.077 1.892 1.00 84.06 117 THR A C 1
ATOM 934 O O . THR A 1 117 ? -17.405 -7.702 0.986 1.00 84.06 117 THR A O 1
ATOM 937 N N . VAL A 1 118 ? -17.286 -6.644 2.968 1.00 80.69 118 VAL A N 1
ATOM 938 C CA . VAL A 1 118 ? -15.840 -6.863 3.145 1.00 80.69 118 VAL A CA 1
ATOM 939 C C . VAL A 1 118 ? -15.516 -8.360 3.136 1.00 80.69 118 VAL A C 1
ATOM 941 O O . VAL A 1 118 ? -14.637 -8.794 2.390 1.00 80.69 118 VAL A O 1
ATOM 944 N N . ALA A 1 119 ? -16.262 -9.171 3.892 1.00 84.94 119 ALA A N 1
ATOM 945 C CA . ALA A 1 119 ? -16.074 -10.621 3.925 1.00 84.94 119 ALA A CA 1
ATOM 946 C C . ALA A 1 119 ? -16.313 -11.276 2.552 1.00 84.94 119 ALA A C 1
ATOM 948 O O . ALA A 1 119 ? -15.516 -12.108 2.112 1.00 84.94 119 ALA A O 1
ATOM 949 N N . ALA A 1 120 ? -17.373 -10.875 1.845 1.00 89.19 120 ALA A N 1
ATOM 950 C CA . ALA A 1 120 ? -17.676 -11.377 0.509 1.00 89.19 120 ALA A CA 1
ATOM 951 C C . ALA A 1 120 ? -16.560 -11.036 -0.490 1.00 89.19 120 ALA A C 1
ATOM 953 O O . ALA A 1 120 ? -16.108 -11.912 -1.229 1.00 89.19 120 ALA A O 1
ATOM 954 N N . MET A 1 121 ? -16.057 -9.798 -0.475 1.00 87.19 121 MET A N 1
ATOM 955 C CA . MET A 1 121 ? -14.967 -9.377 -1.355 1.00 87.19 121 MET A CA 1
ATOM 956 C C . MET A 1 121 ? -13.660 -10.113 -1.056 1.00 87.19 121 MET A C 1
ATOM 958 O O . MET A 1 121 ? -12.972 -10.498 -1.999 1.00 87.19 121 MET A O 1
ATOM 962 N N . LEU A 1 122 ? -13.339 -10.393 0.211 1.00 85.38 122 LEU A N 1
ATOM 963 C CA . LEU A 1 122 ? -12.175 -11.213 0.571 1.00 85.38 122 LEU A CA 1
ATOM 964 C C . LEU A 1 122 ? -12.265 -12.629 -0.012 1.00 85.38 122 LEU A C 1
ATOM 966 O O . LEU A 1 122 ? -11.283 -13.135 -0.558 1.00 85.38 122 LEU A O 1
ATOM 970 N N . ILE A 1 123 ? -13.448 -13.250 0.036 1.00 90.69 123 ILE A N 1
ATOM 971 C CA . ILE A 1 123 ? -13.679 -14.568 -0.572 1.00 90.69 123 ILE A CA 1
ATOM 972 C C . ILE A 1 123 ? -13.527 -14.486 -2.093 1.00 90.69 123 ILE A C 1
ATOM 974 O O . ILE A 1 123 ? -12.808 -15.294 -2.685 1.00 90.69 123 ILE A O 1
ATOM 978 N N . VAL A 1 124 ? -14.164 -13.499 -2.730 1.00 92.06 124 VAL A N 1
ATOM 979 C CA . VAL A 1 124 ? -14.094 -13.297 -4.185 1.00 92.06 124 VAL A CA 1
ATOM 980 C C . VAL A 1 124 ? -12.648 -13.097 -4.640 1.00 92.06 124 VAL A C 1
ATOM 982 O O . VAL A 1 124 ? -12.204 -13.779 -5.565 1.00 92.06 124 VAL A O 1
ATOM 985 N N . TYR A 1 125 ? -11.886 -12.226 -3.974 1.00 88.81 125 TYR A N 1
ATOM 986 C CA . TYR A 1 125 ? -10.473 -12.012 -4.284 1.00 88.81 125 TYR A CA 1
ATOM 987 C C . TYR A 1 125 ? -9.631 -13.265 -4.032 1.00 88.81 125 TYR A C 1
ATOM 989 O O . TYR A 1 125 ? -8.800 -13.608 -4.873 1.00 88.81 125 TYR A O 1
ATOM 997 N N . GLY A 1 126 ? -9.873 -13.998 -2.942 1.00 90.62 126 GLY A N 1
ATOM 998 C CA . GLY A 1 126 ? -9.194 -15.266 -2.669 1.00 90.62 126 GLY A CA 1
ATOM 999 C C . GLY A 1 126 ? -9.407 -16.296 -3.784 1.00 90.62 126 GLY A C 1
ATOM 1000 O O . GLY A 1 126 ? -8.449 -16.890 -4.284 1.00 90.62 126 GLY A O 1
ATOM 1001 N N . VAL A 1 127 ? -10.649 -16.455 -4.254 1.00 94.75 127 VAL A N 1
ATOM 1002 C CA . VAL A 1 127 ? -10.973 -17.329 -5.395 1.00 94.75 127 VAL A CA 1
ATOM 1003 C C . VAL A 1 127 ? -10.320 -16.820 -6.680 1.00 94.75 127 VAL A C 1
ATOM 1005 O O . VAL A 1 127 ? -9.729 -17.610 -7.422 1.00 94.75 127 VAL A O 1
ATOM 1008 N N . ALA A 1 128 ? -10.369 -15.511 -6.938 1.00 93.31 128 ALA A N 1
ATOM 1009 C CA . ALA A 1 128 ? -9.740 -14.907 -8.107 1.00 93.31 128 ALA A CA 1
ATOM 1010 C C . ALA A 1 128 ? -8.227 -15.178 -8.142 1.00 93.31 128 ALA A C 1
ATOM 1012 O O . ALA A 1 128 ? -7.706 -15.572 -9.189 1.00 93.31 128 ALA A O 1
ATOM 1013 N N . PHE A 1 129 ? -7.531 -15.063 -7.005 1.00 90.44 129 PHE A N 1
ATOM 1014 C CA . PHE A 1 129 ? -6.113 -15.411 -6.905 1.00 90.44 129 PHE A CA 1
ATOM 1015 C C . PHE A 1 129 ? -5.857 -16.878 -7.238 1.00 90.44 129 PHE A C 1
ATOM 1017 O O . PHE A 1 129 ? -4.983 -17.159 -8.057 1.00 90.44 129 PHE A O 1
ATOM 1024 N N . ILE A 1 130 ? -6.648 -17.810 -6.697 1.00 92.38 130 ILE A N 1
ATOM 1025 C CA . ILE A 1 130 ? -6.507 -19.245 -6.993 1.00 92.38 130 ILE A CA 1
ATOM 1026 C C . ILE A 1 130 ? -6.665 -19.512 -8.496 1.00 92.38 130 ILE A C 1
ATOM 1028 O O . ILE A 1 130 ? -5.893 -20.274 -9.088 1.00 92.38 130 ILE A O 1
ATOM 1032 N N . VAL A 1 131 ? -7.657 -18.889 -9.137 1.00 94.88 131 VAL A N 1
ATOM 1033 C CA . VAL A 1 131 ? -7.902 -19.044 -10.578 1.00 94.88 131 VAL A CA 1
ATOM 1034 C C . VAL A 1 131 ? -6.741 -18.475 -11.396 1.00 94.88 131 VAL A C 1
ATOM 1036 O O . VAL A 1 131 ? -6.230 -19.153 -12.295 1.00 94.88 131 VAL A O 1
ATOM 1039 N N . LEU A 1 132 ? -6.291 -17.258 -11.076 1.00 92.81 132 LEU A N 1
ATOM 1040 C CA . LEU A 1 132 ? -5.167 -16.607 -11.750 1.00 92.81 132 LEU A CA 1
ATOM 1041 C C . LEU A 1 132 ? -3.877 -17.412 -11.600 1.00 92.81 132 LEU A C 1
ATOM 1043 O O . LEU A 1 132 ? -3.166 -17.627 -12.582 1.00 92.81 132 LEU A O 1
ATOM 1047 N N . GLU A 1 133 ? -3.603 -17.919 -10.404 1.00 91.81 133 GLU A N 1
ATOM 1048 C CA . GLU A 1 133 ? -2.410 -18.701 -10.113 1.00 91.81 133 GLU A CA 1
ATOM 1049 C C . GLU A 1 133 ? -2.416 -20.037 -10.872 1.00 91.81 133 GLU A C 1
ATOM 1051 O O . GLU A 1 133 ? -1.416 -20.407 -11.494 1.00 91.81 133 GLU A O 1
ATOM 1056 N N . ARG A 1 134 ? -3.564 -20.732 -10.926 1.00 92.75 134 ARG A N 1
ATOM 1057 C CA . ARG A 1 134 ? -3.727 -21.950 -11.741 1.00 92.75 134 ARG A CA 1
ATOM 1058 C C . ARG A 1 134 ? -3.503 -21.674 -13.227 1.00 92.75 134 ARG A C 1
ATOM 1060 O O . ARG A 1 134 ? -2.818 -22.453 -13.895 1.00 92.75 134 ARG A O 1
ATOM 1067 N N . ARG A 1 135 ? -4.050 -20.573 -13.753 1.00 91.94 135 ARG A N 1
ATOM 1068 C CA . ARG A 1 135 ? -3.863 -20.176 -15.157 1.00 91.94 135 ARG A CA 1
ATOM 1069 C C . ARG A 1 135 ? -2.402 -19.841 -15.453 1.00 91.94 135 ARG A C 1
ATOM 1071 O O . ARG A 1 135 ? -1.883 -20.260 -16.485 1.00 91.94 135 ARG A O 1
ATOM 1078 N N . ASN A 1 136 ? -1.737 -19.119 -14.554 1.00 90.81 136 ASN A N 1
ATOM 1079 C CA . ASN A 1 136 ? -0.346 -18.721 -14.738 1.00 90.81 136 ASN A CA 1
ATOM 1080 C C . ASN A 1 136 ? 0.605 -19.927 -14.666 1.00 90.81 136 ASN A C 1
ATOM 1082 O O . ASN A 1 136 ? 1.491 -20.059 -15.506 1.00 90.81 136 ASN A O 1
ATOM 1086 N N . ARG A 1 137 ? 0.363 -20.873 -13.745 1.00 89.50 137 ARG A N 1
ATOM 1087 C CA . ARG A 1 137 ? 1.125 -22.132 -13.669 1.00 89.50 137 ARG A CA 1
ATOM 1088 C C . ARG A 1 137 ? 1.007 -22.980 -14.934 1.00 89.50 137 ARG A C 1
ATOM 1090 O O . ARG A 1 137 ? 1.999 -23.565 -15.352 1.00 89.50 137 ARG A O 1
ATOM 1097 N N . ARG A 1 138 ? -0.176 -23.047 -15.555 1.00 86.25 138 ARG A N 1
ATOM 1098 C CA . ARG A 1 138 ? -0.351 -23.750 -16.840 1.00 86.25 138 ARG A CA 1
ATOM 1099 C C . ARG A 1 138 ? 0.485 -23.117 -17.947 1.00 86.25 138 ARG A C 1
ATOM 1101 O O . ARG A 1 138 ? 1.249 -23.821 -18.592 1.00 86.25 138 ARG A O 1
ATOM 1108 N N . ARG A 1 139 ? 0.412 -21.791 -18.091 1.00 86.69 139 ARG A N 1
ATOM 1109 C CA . ARG A 1 139 ? 1.200 -21.049 -19.088 1.00 86.69 139 ARG A CA 1
ATOM 1110 C C . ARG A 1 139 ? 2.701 -21.219 -18.898 1.00 86.69 139 ARG A C 1
ATOM 1112 O O . ARG A 1 139 ? 3.419 -21.357 -19.880 1.00 86.69 139 ARG A O 1
ATOM 1119 N N . LEU A 1 140 ? 3.168 -21.224 -17.649 1.00 87.75 140 LEU A N 1
ATOM 1120 C CA . LEU A 1 140 ? 4.576 -21.461 -17.346 1.00 87.75 140 LEU A CA 1
ATOM 1121 C C . LEU A 1 140 ? 5.011 -22.857 -17.805 1.00 87.75 140 LEU A C 1
ATOM 1123 O O . LEU A 1 140 ? 5.991 -22.976 -18.530 1.00 87.75 140 LEU A O 1
ATOM 1127 N N . ARG A 1 141 ? 4.230 -23.892 -17.474 1.00 85.88 141 ARG A N 1
ATOM 1128 C CA . ARG A 1 141 ? 4.499 -25.271 -17.913 1.00 85.88 141 ARG A CA 1
ATOM 1129 C C . ARG A 1 141 ? 4.465 -25.422 -19.433 1.00 85.88 141 ARG A C 1
ATOM 1131 O O . ARG A 1 141 ? 5.288 -26.135 -19.989 1.00 85.88 141 ARG A O 1
ATOM 1138 N N . GLU A 1 142 ? 3.529 -24.759 -20.110 1.00 84.94 142 GLU A N 1
ATOM 1139 C CA . GLU A 1 142 ? 3.449 -24.743 -21.578 1.00 84.94 142 GLU A CA 1
ATOM 1140 C C . GLU A 1 142 ? 4.678 -24.069 -22.201 1.00 84.94 142 GLU A C 1
ATOM 1142 O O . GLU A 1 142 ? 5.240 -24.586 -23.165 1.00 84.94 142 GLU A O 1
ATOM 1147 N N . ALA A 1 143 ? 5.135 -22.950 -21.631 1.00 83.44 143 ALA A N 1
ATOM 1148 C CA . ALA A 1 143 ? 6.347 -22.268 -22.074 1.00 83.44 143 ALA A CA 1
ATOM 1149 C C . ALA A 1 143 ? 7.601 -23.128 -21.845 1.00 83.44 143 ALA A C 1
ATOM 1151 O O . ALA A 1 143 ? 8.437 -23.239 -22.740 1.00 83.44 143 ALA A O 1
ATOM 1152 N N . GLU A 1 144 ? 7.714 -23.780 -20.685 1.00 84.75 144 GLU A N 1
ATOM 1153 C CA . GLU A 1 144 ? 8.794 -24.724 -20.376 1.00 84.75 144 GLU A CA 1
ATOM 1154 C C . GLU A 1 144 ? 8.786 -25.920 -21.336 1.00 84.75 144 GLU A C 1
ATOM 1156 O O . GLU A 1 144 ? 9.825 -26.267 -21.896 1.00 84.75 144 GLU A O 1
ATOM 1161 N N . ALA A 1 145 ? 7.615 -26.503 -21.609 1.00 82.56 145 ALA A N 1
ATOM 1162 C CA . ALA A 1 145 ? 7.465 -27.601 -22.559 1.00 82.56 145 ALA A CA 1
ATOM 1163 C C . ALA A 1 145 ? 7.824 -27.182 -23.995 1.00 82.56 145 ALA A C 1
ATOM 1165 O O . ALA A 1 145 ? 8.490 -27.930 -24.705 1.00 82.56 145 ALA A O 1
ATOM 1166 N N . ALA A 1 146 ? 7.443 -25.973 -24.418 1.00 79.50 146 ALA A N 1
ATOM 1167 C CA . ALA A 1 146 ? 7.797 -25.431 -25.730 1.00 79.50 146 ALA A CA 1
ATOM 1168 C C . ALA A 1 146 ? 9.302 -25.138 -25.874 1.00 79.50 146 ALA A C 1
ATOM 1170 O O . ALA A 1 146 ? 9.841 -25.221 -26.978 1.00 79.50 146 ALA A O 1
ATOM 1171 N N . LEU A 1 147 ? 9.988 -24.801 -24.777 1.00 77.88 147 LEU A N 1
ATOM 1172 C CA . LEU A 1 147 ? 11.445 -24.647 -24.746 1.00 77.88 147 LEU A CA 1
ATOM 1173 C C . LEU A 1 147 ? 12.176 -25.996 -24.705 1.00 77.88 147 LEU A C 1
ATOM 1175 O O . LEU A 1 147 ? 13.256 -26.108 -25.282 1.00 77.88 147 LEU A O 1
ATOM 1179 N N . ALA A 1 148 ? 11.591 -27.004 -24.054 1.00 73.44 148 ALA A N 1
ATOM 1180 C CA . ALA A 1 148 ? 12.118 -28.367 -23.997 1.00 73.44 148 ALA A CA 1
ATOM 1181 C C . ALA A 1 148 ? 11.853 -29.173 -25.282 1.00 73.44 148 ALA A C 1
ATOM 1183 O O . ALA A 1 148 ? 12.528 -30.173 -25.535 1.00 73.44 148 ALA A O 1
ATOM 1184 N N . ALA A 1 149 ? 10.883 -28.754 -26.100 1.00 66.81 149 ALA A N 1
ATOM 1185 C CA . ALA A 1 149 ? 10.580 -29.399 -27.367 1.00 66.81 149 ALA A CA 1
ATOM 1186 C C . ALA A 1 149 ? 11.764 -29.250 -28.351 1.00 66.81 149 ALA A C 1
ATOM 1188 O O . ALA A 1 149 ? 12.233 -28.131 -28.589 1.00 66.81 149 ALA A O 1
ATOM 1189 N N . PRO A 1 150 ? 12.256 -30.353 -28.946 1.00 65.75 150 PRO A N 1
ATOM 1190 C CA . PRO A 1 150 ? 13.402 -30.332 -29.848 1.00 65.75 150 PRO A CA 1
ATOM 1191 C C . PRO A 1 150 ? 13.150 -29.395 -31.042 1.00 65.75 150 PRO A C 1
ATOM 1193 O O . PRO A 1 150 ? 12.264 -29.622 -31.866 1.00 65.75 150 PRO A O 1
ATOM 1196 N N . ARG A 1 151 ? 13.928 -28.308 -31.142 1.00 60.59 151 ARG A N 1
ATOM 1197 C CA . ARG A 1 151 ? 13.814 -27.334 -32.238 1.00 60.59 151 ARG A CA 1
ATOM 1198 C C . ARG A 1 151 ? 14.484 -27.860 -33.511 1.00 60.59 151 ARG A C 1
ATOM 1200 O O . ARG A 1 151 ? 15.699 -27.776 -33.658 1.00 60.59 151 ARG A O 1
ATOM 1207 N N . GLY A 1 152 ? 13.672 -28.329 -34.459 1.00 62.84 152 GLY A N 1
ATOM 1208 C CA . GLY A 1 152 ? 14.065 -28.584 -35.852 1.00 62.84 152 GLY A CA 1
ATOM 1209 C C . GLY A 1 152 ? 14.144 -30.065 -36.241 1.00 62.84 152 GLY A C 1
ATOM 1210 O O . GLY A 1 152 ? 14.256 -30.938 -35.388 1.00 62.84 152 GLY A O 1
ATOM 1211 N N . ARG A 1 153 ? 14.130 -30.350 -37.555 1.00 59.72 153 ARG A N 1
ATOM 1212 C CA . ARG A 1 153 ? 14.178 -31.712 -38.150 1.00 59.72 153 ARG A CA 1
ATOM 1213 C C . ARG A 1 153 ? 15.384 -32.573 -37.727 1.00 59.72 153 ARG A C 1
ATOM 1215 O O . ARG A 1 153 ? 15.394 -33.762 -38.020 1.00 59.72 153 ARG A O 1
ATOM 1222 N N . HIS A 1 154 ? 16.377 -31.990 -37.054 1.00 59.25 154 HIS A N 1
ATOM 1223 C CA . HIS A 1 154 ? 17.591 -32.664 -36.578 1.00 59.25 154 HIS A CA 1
ATOM 1224 C C . HIS A 1 154 ? 17.729 -32.692 -35.052 1.00 59.25 154 HIS A C 1
ATOM 1226 O O . HIS A 1 154 ? 18.736 -33.178 -34.537 1.00 59.25 154 HIS A O 1
ATOM 1232 N N . ALA A 1 155 ? 16.760 -32.155 -34.311 1.00 61.25 155 ALA A N 1
ATOM 1233 C CA . ALA A 1 155 ? 16.856 -32.124 -32.866 1.00 61.25 155 ALA A CA 1
ATOM 1234 C C . ALA A 1 155 ? 16.571 -33.526 -32.302 1.00 61.25 155 ALA A C 1
ATOM 1236 O O . ALA A 1 155 ? 15.503 -34.104 -32.510 1.00 61.25 155 ALA A O 1
ATOM 1237 N N . ARG A 1 156 ? 17.587 -34.102 -31.646 1.00 58.72 156 ARG A N 1
ATOM 1238 C CA . ARG A 1 156 ? 17.532 -35.457 -31.088 1.00 58.72 156 ARG A CA 1
ATOM 1239 C C . ARG A 1 156 ? 16.426 -35.529 -30.029 1.00 58.72 156 ARG A C 1
ATOM 1241 O O . ARG A 1 156 ? 16.370 -34.638 -29.178 1.00 58.72 156 ARG A O 1
ATOM 1248 N N . PRO A 1 157 ? 15.568 -36.563 -30.049 1.00 58.06 157 PRO A N 1
ATOM 1249 C CA . PRO A 1 157 ? 14.601 -36.759 -28.982 1.00 58.06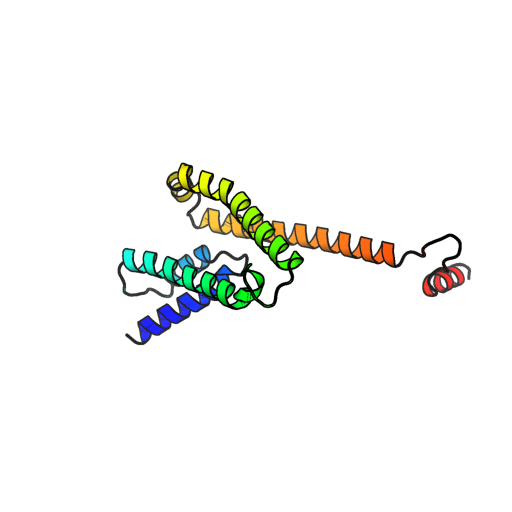 157 PRO A CA 1
ATOM 1250 C C . PRO A 1 157 ? 15.331 -36.887 -27.634 1.00 58.06 157 PRO A C 1
ATOM 1252 O O . PRO A 1 157 ? 16.435 -37.443 -27.587 1.00 58.06 157 PRO A O 1
ATOM 1255 N N . PRO A 1 158 ? 14.751 -36.361 -26.541 1.00 60.19 158 PRO A N 1
ATOM 1256 C CA . PRO A 1 158 ? 15.345 -36.480 -25.217 1.00 60.19 158 PRO A CA 1
ATOM 1257 C C . PRO A 1 158 ? 15.561 -37.960 -24.883 1.00 60.19 158 PRO A C 1
ATOM 1259 O O . PRO A 1 158 ? 14.684 -38.787 -25.125 1.00 60.19 158 PRO A O 1
ATOM 1262 N N . TYR A 1 159 ? 16.733 -38.291 -24.334 1.00 56.31 159 TYR A N 1
ATOM 1263 C CA . TYR A 1 159 ? 17.209 -39.667 -24.116 1.00 56.31 159 TYR A CA 1
ATOM 1264 C C . TYR A 1 159 ? 16.169 -40.579 -23.427 1.00 56.31 159 TYR A C 1
ATOM 1266 O O . TYR A 1 159 ? 16.035 -41.747 -23.783 1.00 56.31 159 TYR A O 1
ATOM 1274 N N . GLY A 1 160 ? 15.354 -40.026 -22.519 1.00 60.81 160 GLY A N 1
ATOM 1275 C CA . GLY A 1 160 ? 14.277 -40.756 -21.837 1.00 60.81 160 GLY A CA 1
ATOM 1276 C C . GLY A 1 160 ? 13.112 -41.202 -22.734 1.00 60.81 160 GLY A C 1
ATOM 1277 O O . GLY A 1 160 ? 12.518 -42.243 -22.478 1.00 60.81 160 GLY A O 1
ATOM 1278 N N . ALA A 1 161 ? 12.808 -40.477 -23.815 1.00 59.06 161 ALA A N 1
ATOM 1279 C CA . ALA A 1 161 ? 11.763 -40.868 -24.767 1.00 59.06 161 ALA A CA 1
ATOM 1280 C C . ALA A 1 161 ? 12.204 -42.041 -25.661 1.00 59.06 161 ALA A C 1
ATOM 1282 O O . ALA A 1 161 ? 11.381 -42.862 -26.057 1.00 59.06 161 ALA A O 1
ATOM 1283 N N . VAL A 1 162 ? 13.507 -42.142 -25.947 1.00 60.22 162 VAL A N 1
ATOM 1284 C CA . VAL A 1 162 ? 14.087 -43.250 -26.725 1.00 60.22 162 VAL A CA 1
ATOM 1285 C C . VAL A 1 162 ? 14.118 -44.533 -25.892 1.00 60.22 162 VAL A C 1
ATOM 1287 O O . VAL A 1 162 ? 13.805 -45.603 -26.407 1.00 60.22 162 VAL A O 1
ATOM 1290 N N . ALA A 1 163 ? 14.428 -44.418 -24.596 1.00 57.75 163 ALA A N 1
ATOM 1291 C CA . ALA A 1 163 ? 14.411 -45.543 -23.664 1.00 57.75 163 ALA A CA 1
ATOM 1292 C C . ALA A 1 163 ? 12.995 -46.121 -23.477 1.00 57.75 163 ALA A C 1
ATOM 1294 O O . ALA A 1 163 ? 12.808 -47.323 -23.628 1.00 57.75 163 ALA A O 1
ATOM 1295 N N . ALA A 1 164 ? 11.989 -45.266 -23.254 1.00 60.12 164 ALA A N 1
ATOM 1296 C CA . ALA A 1 164 ? 10.601 -45.703 -23.080 1.00 60.12 164 ALA A CA 1
ATOM 1297 C C . ALA A 1 164 ? 10.007 -46.356 -24.346 1.00 60.12 164 ALA A C 1
ATOM 1299 O O . ALA A 1 164 ? 9.242 -47.314 -24.253 1.00 60.12 164 ALA A O 1
ATOM 1300 N N . ALA A 1 165 ? 10.375 -45.873 -25.538 1.00 60.69 165 ALA A N 1
ATOM 1301 C CA . ALA A 1 165 ? 9.942 -46.474 -26.801 1.00 60.69 165 ALA A CA 1
ATOM 1302 C C . ALA A 1 165 ? 10.585 -47.850 -27.059 1.00 60.69 165 ALA A C 1
ATOM 1304 O O . ALA A 1 165 ? 9.934 -48.728 -27.618 1.00 60.69 165 ALA A O 1
ATOM 1305 N N . ALA A 1 166 ? 11.838 -48.048 -26.631 1.00 61.94 166 ALA A N 1
ATOM 1306 C CA . ALA A 1 166 ? 12.535 -49.328 -26.751 1.00 61.94 166 ALA A CA 1
ATOM 1307 C C . ALA A 1 166 ? 11.993 -50.394 -25.781 1.00 61.94 166 ALA A C 1
ATOM 1309 O O . ALA A 1 166 ? 12.022 -51.582 -26.095 1.00 61.94 166 ALA A O 1
ATOM 1310 N N . GLU A 1 167 ? 11.486 -49.976 -24.619 1.00 61.50 167 GLU A N 1
ATOM 1311 C CA . GLU A 1 167 ? 10.872 -50.866 -23.627 1.00 61.50 167 GLU A CA 1
ATOM 1312 C C . GLU A 1 167 ? 9.462 -51.312 -24.033 1.00 61.50 167 GLU A C 1
ATOM 1314 O O . GLU A 1 167 ? 9.119 -52.471 -23.848 1.00 61.50 167 GLU A O 1
ATOM 1319 N N . ALA A 1 168 ? 8.672 -50.435 -24.661 1.00 60.41 168 ALA A N 1
ATOM 1320 C CA . ALA A 1 168 ? 7.318 -50.756 -25.128 1.00 60.41 168 ALA A CA 1
ATOM 1321 C C . ALA A 1 168 ? 7.268 -51.697 -26.353 1.00 60.41 168 ALA A C 1
ATOM 1323 O O . ALA A 1 168 ? 6.188 -52.127 -26.753 1.00 60.41 168 ALA A O 1
ATOM 1324 N N . GLN A 1 169 ? 8.416 -51.979 -26.979 1.00 59.28 169 GLN A N 1
ATOM 1325 C CA . GLN A 1 169 ? 8.552 -52.900 -28.115 1.00 59.28 169 GLN A CA 1
ATOM 1326 C C . GLN A 1 169 ? 9.100 -54.284 -27.722 1.00 59.28 169 GLN A C 1
ATOM 1328 O O . GLN A 1 169 ? 9.338 -55.108 -28.607 1.00 59.28 169 GLN A O 1
ATOM 1333 N N . ARG A 1 170 ? 9.310 -54.541 -26.425 1.00 48.91 170 ARG A N 1
ATOM 1334 C CA . ARG A 1 170 ? 9.606 -55.868 -25.867 1.00 48.91 170 ARG A CA 1
ATOM 1335 C C . ARG A 1 170 ? 8.371 -56.453 -25.200 1.00 48.91 170 ARG A C 1
ATOM 1337 O O . ARG A 1 170 ? 8.239 -57.692 -25.274 1.00 48.91 170 ARG A O 1
#

Secondary structure (DSSP, 8-state):
-HHHHHHHHHHHHHHHHHTTTTT-HHHHHHHHHHHS--SS-HHHHHHHHHHHHHHHHHHHHHHTHHHH-TT-TT--HHHHHHHHHHHHHHHHHHHHHHHHHHHHHHHHHHHHSSHHHHHHHHHHHHHHHHHHHHHHHHHHHHHHHHHHS--STTPPPPHHHHHHHHHTT-

Radius of gyration: 25.58 Å; chains: 1; bounding box: 46×68×67 Å

Foldseek 3Di:
DVLLVVLLVVLLVLLLVVVPDPQDNPLVNVVSCVVRPRPDDPVVVVVSSVVSNVVSVVVCCVVCVQQLDLPRPPDDPVSSVVNVVVVVVVVVVCVVVVVCCVPCVVVCCVPQVDPVNSVVVSVVVVVVVVVVVVVVVVVVVVVVVVVVPQPDPPRDDDPVVVVVVVVVVD